Protein AF-A0A7Z9KVF7-F1 (afdb_monomer)

Structure (mmCIF, N/CA/C/O backbone):
data_AF-A0A7Z9KVF7-F1
#
_entry.id   AF-A0A7Z9KVF7-F1
#
loop_
_atom_site.group_PDB
_atom_site.id
_atom_site.type_symbol
_atom_site.label_atom_id
_atom_site.label_alt_id
_atom_site.label_comp_id
_atom_site.label_asym_id
_atom_site.l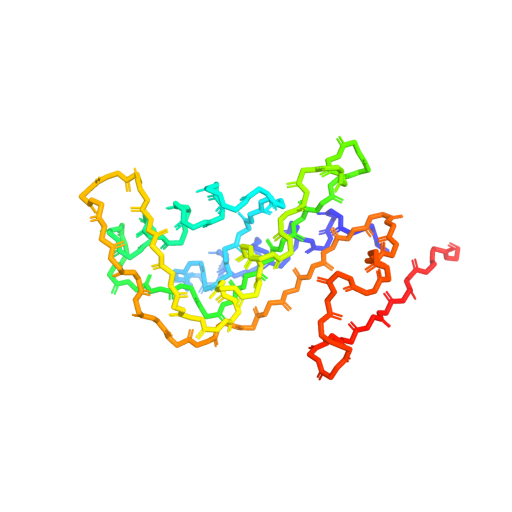abel_entity_id
_atom_site.label_seq_id
_atom_site.pdbx_PDB_ins_code
_atom_site.Cartn_x
_atom_site.Cartn_y
_atom_site.Cartn_z
_atom_site.occupancy
_atom_site.B_iso_or_equiv
_atom_site.auth_seq_id
_atom_site.auth_comp_id
_atom_site.auth_asym_id
_atom_site.auth_atom_id
_atom_site.pdbx_PDB_model_num
ATOM 1 N N . MET A 1 1 ? 8.823 13.616 -14.524 1.00 60.16 1 MET A N 1
ATOM 2 C CA . MET A 1 1 ? 8.798 13.643 -13.039 1.00 60.16 1 MET A CA 1
ATOM 3 C C . MET A 1 1 ? 9.234 12.285 -12.510 1.00 60.16 1 MET A C 1
ATOM 5 O O . MET A 1 1 ? 8.824 11.282 -13.077 1.00 60.16 1 MET A O 1
ATOM 9 N N . GLY A 1 2 ? 10.064 12.233 -11.465 1.00 81.44 2 GLY A N 1
ATOM 10 C CA . GLY A 1 2 ? 10.475 10.964 -10.852 1.00 81.44 2 GLY A CA 1
ATOM 11 C C . GLY A 1 2 ? 9.376 10.352 -9.976 1.00 81.44 2 GLY A C 1
ATOM 12 O O . GLY A 1 2 ? 8.548 11.078 -9.424 1.00 81.44 2 GLY A O 1
ATOM 13 N N . LYS A 1 3 ? 9.392 9.022 -9.800 1.00 83.69 3 LYS A N 1
ATOM 14 C CA . LYS A 1 3 ? 8.394 8.285 -8.994 1.00 83.69 3 LYS A CA 1
ATOM 15 C C . LYS A 1 3 ? 8.222 8.850 -7.573 1.00 83.69 3 LYS A C 1
ATOM 17 O O . LYS A 1 3 ? 7.105 9.029 -7.103 1.00 83.69 3 LYS A O 1
ATOM 22 N N . SER A 1 4 ? 9.325 9.221 -6.919 1.00 83.81 4 SER A N 1
ATOM 23 C CA . SER A 1 4 ? 9.312 9.735 -5.544 1.00 83.81 4 SER A CA 1
ATOM 24 C C . SER A 1 4 ? 8.765 11.166 -5.477 1.00 83.81 4 SER A C 1
ATOM 26 O O . SER A 1 4 ? 8.080 11.522 -4.521 1.00 83.81 4 SER A O 1
ATOM 28 N N . SER A 1 5 ? 8.987 11.973 -6.521 1.00 85.69 5 SER A N 1
ATOM 29 C CA . SER A 1 5 ? 8.359 13.293 -6.660 1.00 85.69 5 SER A CA 1
ATOM 30 C C . SER A 1 5 ? 6.844 13.170 -6.826 1.00 85.69 5 SER A C 1
ATOM 32 O O . SER A 1 5 ? 6.107 13.948 -6.228 1.00 85.69 5 SER A O 1
ATOM 34 N N . PHE A 1 6 ? 6.379 12.173 -7.587 1.00 86.62 6 PHE A N 1
ATOM 35 C CA . PHE A 1 6 ? 4.952 11.899 -7.749 1.00 86.62 6 PHE A CA 1
ATOM 36 C C . PHE A 1 6 ? 4.299 11.457 -6.434 1.00 86.62 6 PHE A C 1
ATOM 38 O O . PHE A 1 6 ? 3.281 12.025 -6.054 1.00 86.62 6 PHE A O 1
ATOM 45 N N . ALA A 1 7 ? 4.905 10.513 -5.702 1.00 86.56 7 ALA A N 1
ATOM 46 C CA . ALA A 1 7 ? 4.398 10.087 -4.394 1.00 86.56 7 ALA A CA 1
ATOM 47 C C . ALA A 1 7 ? 4.266 11.273 -3.424 1.00 86.56 7 ALA A C 1
ATOM 49 O O . ALA A 1 7 ? 3.232 11.443 -2.782 1.00 86.56 7 ALA A O 1
ATOM 50 N N . ARG A 1 8 ? 5.284 12.147 -3.378 1.00 86.56 8 ARG A N 1
ATOM 51 C CA . ARG A 1 8 ? 5.249 13.375 -2.572 1.00 86.56 8 ARG A CA 1
ATOM 52 C C . ARG A 1 8 ? 4.127 14.320 -3.004 1.00 86.56 8 ARG A C 1
ATOM 54 O O . ARG A 1 8 ? 3.429 14.849 -2.146 1.00 86.56 8 ARG A O 1
ATOM 61 N N . TRP A 1 9 ? 3.966 14.551 -4.306 1.00 88.25 9 TRP A N 1
ATOM 62 C CA . TRP A 1 9 ? 2.905 15.409 -4.834 1.00 88.25 9 TRP A CA 1
ATOM 63 C C . TRP A 1 9 ? 1.509 14.859 -4.515 1.00 88.25 9 TRP A C 1
ATOM 65 O O . TRP A 1 9 ? 0.649 15.624 -4.080 1.00 88.25 9 TRP A O 1
ATOM 75 N N . ALA A 1 10 ? 1.299 13.548 -4.670 1.00 85.38 10 ALA A N 1
ATOM 76 C CA . ALA A 1 10 ? 0.029 12.891 -4.384 1.00 85.38 10 ALA A CA 1
ATOM 77 C C . ALA A 1 10 ? -0.351 13.034 -2.903 1.00 85.38 10 ALA A C 1
ATOM 79 O O . ALA A 1 10 ? -1.410 13.579 -2.598 1.00 85.38 10 ALA A O 1
ATOM 80 N N . CYS A 1 11 ? 0.536 12.642 -1.981 1.00 84.75 11 CYS A N 1
ATOM 81 C CA . CYS A 1 11 ? 0.262 12.776 -0.548 1.00 84.75 11 CYS A CA 1
ATOM 82 C C . CYS A 1 11 ? 0.109 14.251 -0.134 1.00 84.75 11 CYS A C 1
ATOM 84 O O . CYS A 1 11 ? -0.850 14.609 0.545 1.00 84.75 11 CYS A O 1
ATOM 86 N N . GLY A 1 12 ? 1.003 15.131 -0.602 1.00 82.44 12 GLY A N 1
ATOM 87 C CA . GLY A 1 12 ? 0.983 16.552 -0.250 1.00 82.44 12 GLY A CA 1
ATOM 88 C C . GLY A 1 12 ? -0.266 17.288 -0.740 1.00 82.44 12 GLY A C 1
ATOM 89 O O . GLY A 1 12 ? -0.822 18.101 -0.011 1.00 82.44 12 GLY A O 1
ATOM 90 N N . THR A 1 13 ? -0.758 16.985 -1.943 1.00 78.50 13 THR A N 1
ATOM 91 C CA . THR A 1 13 ? -1.972 17.621 -2.486 1.00 78.50 13 THR A CA 1
ATOM 92 C C . THR A 1 13 ? -3.217 17.230 -1.693 1.00 78.50 13 THR A C 1
ATOM 94 O O . THR A 1 13 ? -4.092 18.066 -1.484 1.00 78.50 13 THR A O 1
ATOM 97 N N . HIS A 1 14 ? -3.306 15.977 -1.239 1.00 69.88 14 HIS A N 1
ATOM 98 C CA . HIS A 1 14 ? -4.417 15.528 -0.398 1.00 69.88 14 HIS A CA 1
ATOM 99 C C . HIS A 1 14 ? -4.349 16.134 1.009 1.00 69.88 14 HIS A C 1
ATOM 101 O O . HIS A 1 14 ? -5.367 16.613 1.503 1.00 69.88 14 HIS A O 1
ATOM 107 N N . ALA A 1 15 ? -3.156 16.213 1.608 1.00 65.94 15 ALA A N 1
ATOM 108 C CA . ALA A 1 15 ? -2.966 16.871 2.901 1.00 65.94 15 ALA A CA 1
ATOM 109 C C . ALA A 1 15 ? -3.350 18.365 2.861 1.00 65.94 15 ALA A C 1
ATOM 111 O O . ALA A 1 15 ? -4.000 18.871 3.771 1.00 65.94 15 ALA A O 1
ATOM 112 N N . LEU A 1 16 ? -3.008 19.073 1.777 1.00 59.38 16 LEU A N 1
ATOM 113 C CA . LEU A 1 16 ? -3.306 20.503 1.615 1.00 59.38 16 LEU A CA 1
ATOM 114 C C . LEU A 1 16 ? -4.793 20.808 1.368 1.00 59.38 16 LEU A C 1
ATOM 116 O O . LEU A 1 16 ? -5.221 21.937 1.591 1.00 59.38 16 LEU A O 1
ATOM 120 N N . LYS A 1 17 ? -5.592 19.829 0.928 1.00 67.19 17 LYS A N 1
ATOM 121 C CA . LYS A 1 17 ? -7.042 19.989 0.714 1.00 67.19 17 LYS A CA 1
ATOM 122 C C . LYS A 1 17 ? -7.871 19.838 1.994 1.00 67.19 17 LYS A C 1
ATOM 124 O O . LYS A 1 17 ? -9.094 19.900 1.923 1.00 67.19 17 LYS A O 1
ATOM 129 N N . GLY A 1 18 ? -7.233 19.624 3.148 1.00 55.31 18 GLY A N 1
ATOM 130 C CA . GLY A 1 18 ? -7.919 19.469 4.435 1.00 55.31 18 GLY A CA 1
ATOM 131 C C . GLY A 1 18 ? -8.717 18.168 4.569 1.00 55.31 18 GLY A C 1
ATOM 132 O O . GLY A 1 18 ? -9.411 17.976 5.562 1.00 55.31 18 GLY A O 1
ATOM 133 N N . THR A 1 19 ? -8.618 17.263 3.595 1.00 59.09 19 THR A N 1
ATOM 134 C CA . THR A 1 19 ? -9.144 15.904 3.715 1.00 59.09 19 THR A CA 1
ATOM 135 C C . THR A 1 19 ? -8.160 15.078 4.545 1.00 59.09 19 THR A C 1
ATOM 137 O O . THR A 1 19 ? -6.974 15.089 4.192 1.00 59.09 19 THR A O 1
ATOM 140 N N . PRO A 1 20 ? -8.589 14.362 5.607 1.00 56.59 20 PRO A N 1
ATOM 141 C CA . PRO A 1 20 ? -7.719 13.403 6.293 1.00 56.59 20 PRO A CA 1
ATOM 142 C C . PRO A 1 20 ? -7.089 12.491 5.239 1.00 56.59 20 PRO A C 1
ATOM 144 O O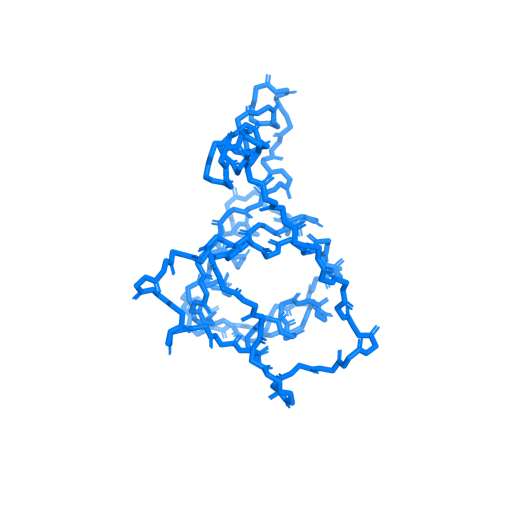 . PRO A 1 20 ? -7.774 12.116 4.294 1.00 56.59 20 PRO A O 1
ATOM 147 N N . GLU A 1 21 ? -5.775 12.240 5.325 1.00 64.00 21 GLU A N 1
ATOM 148 C CA . GLU A 1 21 ? -4.930 11.787 4.204 1.00 64.00 21 GLU A CA 1
ATOM 149 C C . GLU A 1 21 ? -5.455 10.506 3.538 1.00 64.00 21 GLU A C 1
ATOM 151 O O . GLU A 1 21 ? -4.969 9.433 3.833 1.00 64.00 21 GLU A O 1
ATOM 156 N N . GLU A 1 22 ? -6.453 10.558 2.661 1.00 79.12 22 GLU A N 1
ATOM 157 C CA . GLU A 1 22 ? -7.111 9.383 2.062 1.00 79.12 22 GLU A CA 1
ATOM 158 C C . GLU A 1 22 ? -6.101 8.371 1.477 1.00 79.12 22 GLU A C 1
ATOM 160 O O . GLU A 1 22 ? -6.339 7.161 1.407 1.00 79.12 22 GLU A O 1
ATOM 165 N N . ILE A 1 23 ? -4.950 8.913 1.086 1.00 88.94 23 ILE A N 1
ATOM 166 C CA . ILE A 1 23 ? -3.760 8.223 0.635 1.00 88.94 23 ILE A CA 1
ATOM 167 C C . ILE A 1 23 ? -2.817 7.965 1.812 1.00 88.94 23 ILE A C 1
ATOM 169 O O . ILE A 1 23 ? -2.289 8.902 2.404 1.00 88.94 23 ILE A O 1
ATOM 173 N N . ILE A 1 24 ? -2.490 6.697 2.055 1.00 91.50 24 ILE A N 1
ATOM 174 C CA . ILE A 1 24 ? -1.354 6.325 2.903 1.00 91.50 24 ILE A CA 1
ATOM 175 C C . ILE A 1 24 ? -0.152 5.918 2.047 1.00 91.50 24 ILE A C 1
ATOM 177 O O . ILE A 1 24 ? -0.293 5.199 1.055 1.00 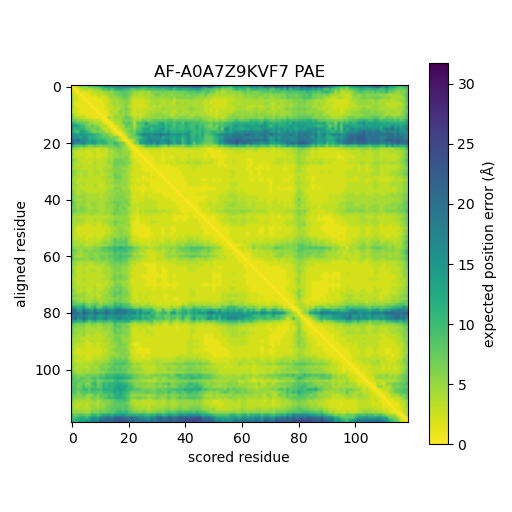91.50 24 ILE A O 1
ATOM 181 N N . LYS A 1 25 ? 1.049 6.360 2.438 1.00 93.44 25 LYS A N 1
ATOM 182 C CA . LYS A 1 25 ? 2.311 5.922 1.830 1.00 93.44 25 LYS A CA 1
ATOM 183 C C . LYS A 1 25 ? 2.981 4.875 2.709 1.00 93.44 25 LYS A C 1
ATOM 185 O O . LYS A 1 25 ? 3.253 5.129 3.878 1.00 93.44 25 LYS A O 1
ATOM 190 N N . VAL A 1 26 ? 3.334 3.739 2.120 1.00 94.81 26 VAL A N 1
ATOM 191 C CA . VAL A 1 26 ? 3.994 2.613 2.796 1.00 94.81 26 VAL A CA 1
ATOM 192 C C . VAL A 1 26 ? 5.191 2.098 1.982 1.00 94.81 26 VAL A C 1
ATOM 194 O O . VAL A 1 26 ? 5.432 2.544 0.858 1.00 94.81 26 VAL A O 1
ATOM 197 N N . GLY A 1 27 ? 5.998 1.216 2.578 1.00 94.69 27 GLY A N 1
ATOM 198 C CA . GLY A 1 27 ? 7.066 0.473 1.888 1.00 94.69 27 GLY A CA 1
ATOM 199 C C . GLY A 1 27 ? 6.615 -0.935 1.482 1.00 94.69 27 GLY A C 1
ATOM 200 O O . GLY A 1 27 ? 5.478 -1.299 1.727 1.00 94.69 27 GLY A O 1
ATOM 201 N N . GLY A 1 28 ? 7.498 -1.753 0.901 1.00 93.06 28 GLY A N 1
ATOM 202 C CA . GLY A 1 28 ? 7.139 -3.100 0.414 1.00 93.06 28 GLY A CA 1
ATOM 203 C C . GLY A 1 28 ? 7.009 -4.204 1.479 1.00 93.06 28 GLY A C 1
ATOM 204 O O . GLY A 1 28 ? 6.543 -5.299 1.166 1.00 93.06 28 GLY A O 1
ATOM 205 N N . LYS A 1 29 ? 7.417 -3.953 2.729 1.00 95.12 29 LYS A N 1
ATOM 206 C CA . LYS A 1 29 ? 7.400 -4.956 3.808 1.00 95.12 29 LYS A CA 1
ATOM 207 C C . LYS A 1 29 ? 5.985 -5.157 4.351 1.00 95.12 29 LYS A C 1
ATOM 209 O O . LYS A 1 29 ? 5.380 -4.205 4.835 1.00 95.12 29 LYS A O 1
ATOM 214 N N . ALA A 1 30 ? 5.493 -6.399 4.359 1.00 94.81 30 ALA A N 1
ATOM 215 C CA . ALA A 1 30 ? 4.127 -6.727 4.791 1.00 94.81 30 ALA A CA 1
ATOM 216 C C . ALA A 1 30 ? 3.773 -6.175 6.178 1.00 94.81 30 ALA A C 1
ATOM 218 O O . ALA A 1 30 ? 2.768 -5.485 6.324 1.00 94.81 30 ALA A O 1
ATOM 219 N N . ALA A 1 31 ? 4.606 -6.450 7.185 1.00 93.56 31 ALA A N 1
ATOM 220 C CA . ALA A 1 31 ? 4.334 -6.040 8.561 1.00 93.56 31 ALA A CA 1
ATOM 221 C C . ALA A 1 31 ? 4.231 -4.514 8.707 1.00 93.56 31 ALA A C 1
ATOM 223 O O . ALA A 1 31 ? 3.364 -4.026 9.426 1.00 93.56 31 ALA A O 1
ATOM 224 N N . ASP A 1 32 ? 5.081 -3.764 8.001 1.00 92.88 32 ASP A N 1
ATOM 225 C CA . ASP A 1 32 ? 5.082 -2.303 8.064 1.00 92.88 32 ASP A CA 1
ATOM 226 C C . ASP A 1 32 ? 3.853 -1.721 7.357 1.00 92.88 32 ASP A C 1
ATOM 228 O O . ASP A 1 32 ? 3.195 -0.848 7.915 1.00 92.88 32 ASP A O 1
ATOM 232 N N . MET A 1 33 ? 3.485 -2.254 6.183 1.00 94.81 33 MET A N 1
ATOM 233 C CA . MET A 1 33 ? 2.266 -1.842 5.476 1.00 94.81 33 MET A CA 1
ATOM 234 C C . MET A 1 33 ? 1.012 -2.054 6.326 1.00 94.81 33 MET A C 1
ATOM 236 O O . MET A 1 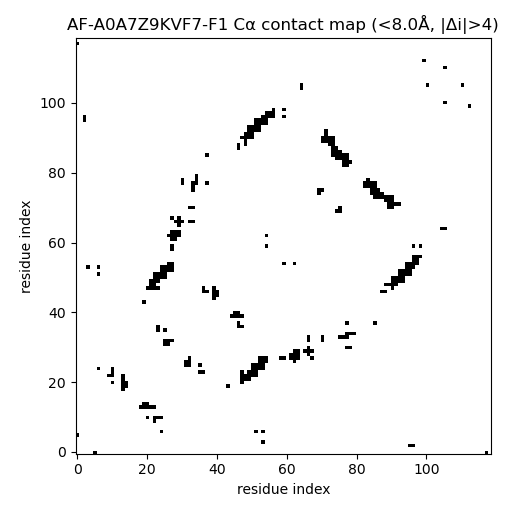33 ? 0.237 -1.120 6.526 1.00 94.81 33 MET A O 1
ATOM 240 N N . LYS A 1 34 ? 0.824 -3.277 6.836 1.00 94.94 34 LYS A N 1
ATOM 241 C CA . LYS A 1 34 ? -0.361 -3.666 7.613 1.00 94.94 34 LYS A CA 1
ATOM 242 C C . LYS A 1 34 ? -0.484 -2.839 8.889 1.00 94.94 34 LYS A C 1
ATOM 244 O O . LYS A 1 34 ? -1.562 -2.345 9.200 1.00 94.94 34 LYS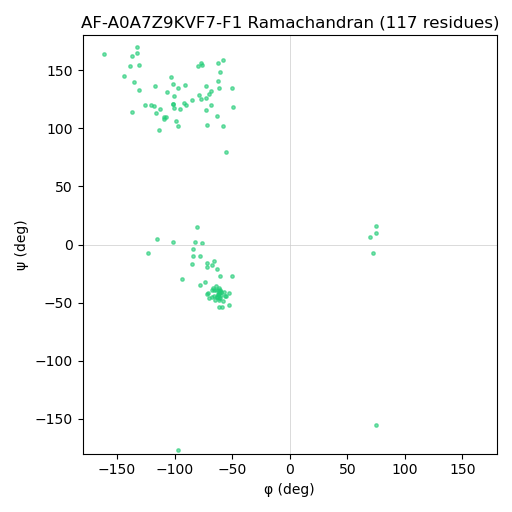 A O 1
ATOM 249 N N . HIS A 1 35 ? 0.638 -2.613 9.565 1.00 93.25 35 HIS A N 1
ATOM 250 C CA . HIS A 1 35 ? 0.695 -1.778 10.755 1.00 93.25 35 HIS A CA 1
ATOM 251 C C . HIS A 1 35 ? 0.331 -0.318 10.478 1.00 93.25 35 HIS A C 1
ATOM 253 O O . HIS A 1 35 ? -0.453 0.264 11.221 1.00 93.25 35 HIS A O 1
ATOM 259 N N . SER A 1 36 ? 0.863 0.280 9.405 1.00 92.31 36 SER A N 1
ATOM 260 C CA . SER A 1 36 ? 0.517 1.657 9.035 1.00 92.31 36 SER A CA 1
ATOM 261 C C . SER A 1 36 ? -0.972 1.812 8.717 1.00 92.31 36 SER A C 1
ATOM 263 O O . SER A 1 36 ? -1.567 2.827 9.069 1.00 92.31 36 SER A O 1
ATOM 265 N N . ILE A 1 37 ? -1.580 0.811 8.076 1.00 92.88 37 ILE A N 1
ATOM 266 C CA . ILE A 1 37 ? -3.011 0.819 7.754 1.00 92.88 37 ILE A CA 1
ATOM 267 C C . ILE A 1 37 ? -3.865 0.666 9.019 1.00 92.88 37 ILE A C 1
ATOM 269 O O . ILE A 1 37 ? -4.804 1.437 9.197 1.00 92.88 37 ILE A O 1
ATOM 273 N N . ALA A 1 38 ? -3.524 -0.272 9.907 1.00 92.56 38 ALA A N 1
ATOM 274 C CA . ALA A 1 38 ? -4.227 -0.461 11.177 1.00 92.56 38 ALA A CA 1
ATOM 275 C C . ALA A 1 38 ? -4.144 0.793 12.066 1.00 92.56 38 ALA A C 1
ATOM 277 O O . ALA A 1 38 ? -5.167 1.315 12.500 1.00 92.56 38 ALA A O 1
ATOM 278 N N . GLY A 1 39 ? -2.946 1.367 12.228 1.00 90.56 39 GLY A N 1
ATOM 279 C CA . GLY A 1 39 ? -2.751 2.581 13.030 1.00 90.56 39 GLY A CA 1
ATOM 280 C C . GLY A 1 39 ? -3.483 3.813 12.482 1.00 90.56 39 GLY A C 1
ATOM 281 O O . GLY A 1 39 ? -3.758 4.758 13.221 1.00 90.56 39 GLY A O 1
ATOM 282 N N . ARG A 1 40 ? -3.848 3.824 11.193 1.00 88.50 40 ARG A N 1
ATOM 283 C CA . ARG A 1 40 ? -4.703 4.879 10.632 1.00 88.50 40 ARG A CA 1
ATOM 284 C C . ARG A 1 40 ? -6.122 4.810 11.196 1.00 88.50 40 ARG A C 1
ATOM 286 O O . ARG A 1 40 ? -6.658 5.851 11.569 1.00 88.50 40 ARG A O 1
ATOM 293 N N . MET A 1 41 ? -6.699 3.612 11.268 1.00 89.56 41 MET A N 1
ATOM 294 C CA . MET A 1 41 ? -8.034 3.402 11.826 1.00 89.56 41 MET A CA 1
ATOM 295 C C . MET A 1 41 ? -8.090 3.868 13.281 1.00 89.56 41 MET A C 1
ATOM 297 O O . MET A 1 41 ? -8.999 4.598 13.652 1.00 89.56 41 MET A O 1
ATOM 301 N N . GLU A 1 42 ? -7.074 3.540 14.078 1.00 86.75 42 GLU A N 1
ATOM 302 C CA . GLU A 1 42 ? -6.972 3.999 15.469 1.00 86.75 42 GLU A CA 1
ATOM 303 C C . GLU A 1 42 ? -6.881 5.528 15.577 1.00 86.75 42 GLU A C 1
ATOM 305 O O . GLU A 1 42 ? -7.523 6.142 16.426 1.00 86.75 42 GLU A O 1
ATOM 310 N N . LYS A 1 43 ? -6.085 6.163 14.707 1.00 86.62 43 LYS A N 1
ATOM 311 C CA . LYS A 1 43 ? -5.813 7.605 14.778 1.00 86.62 43 LYS A CA 1
ATOM 312 C C . LYS A 1 43 ? -6.942 8.476 14.226 1.00 86.62 43 LYS A C 1
ATOM 314 O O . LYS A 1 43 ? -7.133 9.591 14.706 1.00 86.62 43 LYS A O 1
ATOM 319 N N . TYR A 1 44 ? -7.632 8.010 13.189 1.00 87.38 44 TYR A N 1
ATOM 320 C CA . TYR A 1 44 ? -8.583 8.818 12.419 1.00 87.38 44 TYR A CA 1
ATOM 321 C C . TYR A 1 44 ? -9.998 8.229 12.367 1.00 87.38 44 TYR A C 1
ATOM 323 O O . TYR A 1 44 ? -10.901 8.896 11.874 1.00 87.38 44 TYR A O 1
ATOM 331 N N . GLY A 1 45 ? -10.209 7.008 12.866 1.00 89.25 45 GLY A N 1
ATOM 332 C CA . GLY A 1 45 ? -11.500 6.314 12.806 1.00 89.25 45 GLY A CA 1
ATOM 333 C C . GLY A 1 45 ? -11.853 5.764 11.421 1.00 89.25 45 GLY A C 1
ATOM 334 O O . GLY A 1 45 ? -12.984 5.336 11.208 1.00 89.25 45 GLY A O 1
ATOM 335 N N . GLU A 1 46 ? -10.909 5.783 10.475 1.00 90.06 46 GLU A N 1
ATOM 336 C CA . GLU A 1 46 ? -11.126 5.346 9.095 1.00 90.06 46 GLU A CA 1
ATOM 337 C C . GLU A 1 46 ? -9.900 4.645 8.488 1.00 90.06 46 GLU A C 1
ATOM 339 O O . GLU A 1 46 ? -8.74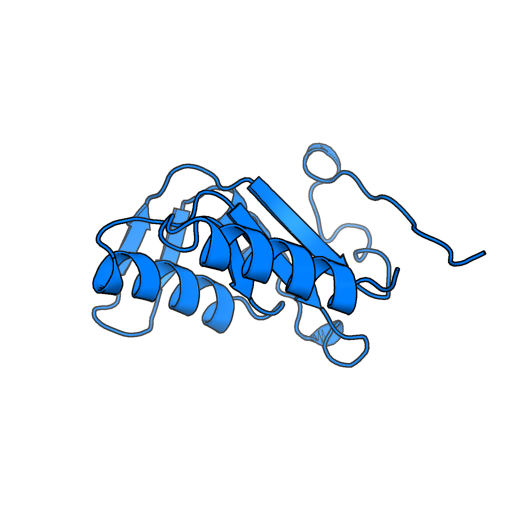4 5.022 8.711 1.00 90.06 46 GLU A O 1
ATOM 344 N N . TYR A 1 47 ? -10.164 3.645 7.645 1.00 92.25 47 TYR A N 1
ATOM 345 C CA . TYR A 1 47 ? -9.157 2.998 6.805 1.00 92.25 47 TYR A CA 1
ATOM 346 C C . TYR A 1 47 ? -8.836 3.836 5.556 1.00 92.25 47 TYR A C 1
ATOM 348 O O . TYR A 1 47 ? -9.682 4.595 5.079 1.00 92.25 47 TYR A O 1
ATOM 356 N N . PRO A 1 48 ? -7.626 3.708 4.983 1.00 92.12 48 PRO A N 1
ATOM 357 C CA . PRO A 1 48 ? -7.275 4.427 3.767 1.00 92.12 48 PRO A CA 1
ATOM 358 C C . PRO A 1 48 ? -8.001 3.817 2.564 1.00 92.12 48 PRO A C 1
ATOM 360 O O . PRO A 1 48 ? -7.995 2.602 2.378 1.00 92.12 48 PRO A O 1
ATOM 363 N N . THR A 1 49 ? -8.555 4.654 1.686 1.00 92.81 49 THR A N 1
ATOM 364 C CA . THR A 1 49 ? -9.127 4.174 0.414 1.00 92.81 49 THR A CA 1
ATOM 365 C C . THR A 1 49 ? -8.057 4.045 -0.675 1.00 92.81 49 THR A C 1
ATOM 367 O O . THR A 1 49 ? -8.279 3.391 -1.698 1.00 92.81 49 THR A O 1
ATOM 370 N N . LYS A 1 50 ? -6.888 4.673 -0.478 1.00 93.00 50 LYS A N 1
ATOM 371 C CA . LYS A 1 50 ? -5.766 4.697 -1.421 1.00 93.00 50 LYS A CA 1
ATOM 372 C C . LYS A 1 50 ? -4.460 4.351 -0.710 1.00 93.00 50 LYS A C 1
ATOM 374 O O . LYS A 1 50 ? -4.134 4.912 0.333 1.00 93.00 50 LYS A O 1
ATOM 379 N N . VAL A 1 51 ? -3.676 3.457 -1.304 1.00 94.94 51 VAL A N 1
ATOM 380 C CA . VAL A 1 51 ? -2.380 3.019 -0.766 1.00 94.94 51 VAL A CA 1
ATOM 381 C C . VAL A 1 51 ? -1.306 3.205 -1.832 1.00 94.94 51 VAL A C 1
ATOM 383 O O . VAL A 1 51 ? -1.380 2.609 -2.906 1.00 94.94 51 VAL A O 1
ATOM 386 N N . ILE A 1 52 ? -0.288 4.012 -1.533 1.00 94.88 52 ILE A N 1
ATOM 387 C CA . ILE A 1 52 ? 0.920 4.135 -2.353 1.00 94.88 52 ILE A CA 1
ATOM 388 C C . ILE A 1 52 ? 2.032 3.315 -1.708 1.00 94.88 52 ILE A C 1
ATOM 390 O O . ILE A 1 52 ? 2.494 3.621 -0.609 1.00 94.88 52 ILE A O 1
ATOM 394 N N . VAL A 1 53 ? 2.501 2.300 -2.420 1.00 95.19 53 VAL A N 1
ATOM 395 C CA . VAL A 1 53 ? 3.651 1.487 -2.029 1.00 95.19 53 VAL A CA 1
ATOM 396 C C . VAL A 1 53 ? 4.865 2.010 -2.785 1.00 95.19 53 VAL A C 1
ATOM 398 O O . VAL A 1 53 ? 4.986 1.805 -3.990 1.00 95.19 53 VAL A O 1
ATOM 401 N N . ASP A 1 54 ? 5.762 2.707 -2.095 1.00 93.94 54 ASP A N 1
ATOM 402 C CA . ASP A 1 54 ? 7.013 3.190 -2.688 1.00 93.94 54 ASP A CA 1
ATOM 403 C C . ASP A 1 54 ? 8.133 2.196 -2.384 1.00 93.94 54 ASP A C 1
ATOM 405 O O . ASP A 1 54 ? 8.477 1.963 -1.220 1.00 93.94 54 ASP A O 1
ATOM 409 N N . VAL A 1 55 ? 8.689 1.604 -3.438 1.00 92.69 55 VAL A N 1
ATOM 410 C CA . VAL A 1 55 ? 9.732 0.581 -3.381 1.00 92.69 55 VAL A CA 1
ATOM 411 C C . VAL A 1 55 ? 11.021 1.149 -3.989 1.00 92.69 55 VAL A C 1
ATOM 413 O O . VAL A 1 55 ? 11.199 1.170 -5.216 1.00 92.69 55 VAL A O 1
ATOM 416 N N . PRO A 1 56 ? 11.957 1.619 -3.144 1.00 88.25 56 PRO A N 1
ATOM 417 C CA . PRO A 1 56 ? 13.308 1.958 -3.569 1.00 88.25 56 PRO A CA 1
ATOM 418 C C . PRO A 1 56 ? 14.021 0.764 -4.207 1.00 88.25 56 PRO A C 1
ATOM 420 O O . PRO A 1 56 ? 13.685 -0.389 -3.942 1.00 88.25 56 PRO A O 1
ATOM 423 N N . ARG A 1 57 ? 15.058 1.043 -5.011 1.00 87.12 57 ARG A N 1
ATOM 424 C CA . ARG A 1 57 ? 15.858 -0.007 -5.670 1.00 87.12 57 ARG A CA 1
ATOM 425 C C . ARG A 1 57 ? 16.420 -0.997 -4.642 1.00 87.12 57 ARG A C 1
ATOM 427 O O . ARG A 1 57 ? 16.265 -2.197 -4.815 1.00 87.12 57 ARG A O 1
ATOM 434 N N . ASP A 1 58 ? 16.948 -0.483 -3.538 1.00 88.50 58 ASP A N 1
ATO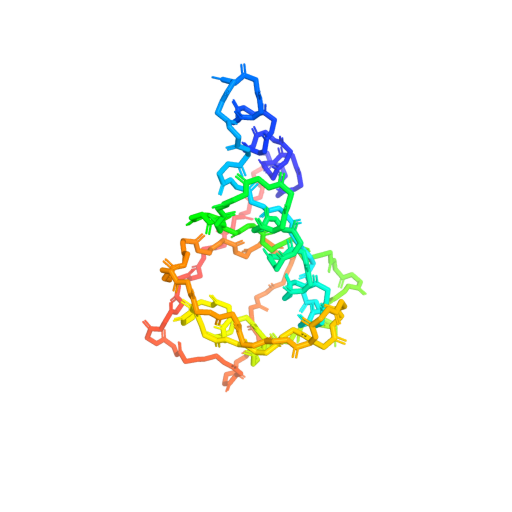M 435 C CA . ASP A 1 58 ? 17.592 -1.287 -2.490 1.00 88.50 58 ASP A CA 1
ATOM 436 C C . ASP A 1 58 ? 16.599 -2.030 -1.585 1.00 88.50 58 ASP A C 1
ATOM 438 O O . ASP A 1 58 ? 17.002 -2.668 -0.618 1.00 88.50 58 ASP A O 1
ATOM 442 N N . SER A 1 59 ? 15.291 -1.904 -1.831 1.00 88.06 59 SER A N 1
ATOM 443 C CA . SER A 1 59 ? 14.242 -2.544 -1.030 1.00 88.06 59 SER A CA 1
ATOM 444 C C . SER A 1 59 ? 13.423 -3.575 -1.802 1.00 88.06 59 SER A C 1
ATOM 446 O O . SER A 1 59 ? 12.471 -4.118 -1.244 1.00 88.06 59 SER A O 1
ATOM 448 N N . LEU A 1 60 ? 13.780 -3.860 -3.058 1.00 87.50 60 LEU A N 1
ATOM 449 C CA . LEU A 1 60 ? 13.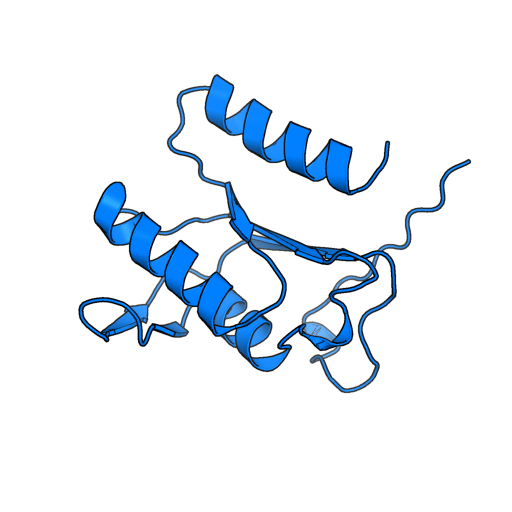068 -4.821 -3.907 1.00 87.50 60 LEU A CA 1
ATOM 450 C C . LEU A 1 60 ? 12.994 -6.213 -3.270 1.00 87.50 60 LEU A C 1
ATOM 452 O O . LEU A 1 60 ? 11.932 -6.825 -3.262 1.00 87.50 60 LEU A O 1
ATOM 456 N N . GLN A 1 61 ? 14.080 -6.667 -2.646 1.00 88.44 61 GLN A N 1
ATOM 457 C CA . GLN A 1 61 ? 14.158 -7.959 -1.959 1.00 88.44 61 GLN A CA 1
ATOM 458 C C . GLN A 1 61 ? 13.257 -8.067 -0.720 1.00 88.44 61 GLN A C 1
ATOM 460 O O . GLN A 1 61 ? 13.050 -9.159 -0.200 1.00 88.44 61 GLN A O 1
ATOM 465 N N . TYR A 1 62 ? 12.735 -6.944 -0.219 1.00 89.25 62 TYR A N 1
ATOM 466 C CA . TYR A 1 62 ? 11.848 -6.912 0.944 1.00 89.25 62 TYR A CA 1
ATOM 467 C C . TYR A 1 62 ? 10.373 -6.763 0.567 1.00 89.25 62 TYR A C 1
ATOM 469 O O . TYR A 1 62 ? 9.529 -6.654 1.460 1.00 89.25 62 TYR A O 1
ATOM 477 N N . VAL A 1 63 ? 10.053 -6.719 -0.729 1.00 93.88 63 VAL A N 1
ATOM 478 C CA . VAL A 1 63 ? 8.669 -6.650 -1.195 1.00 93.88 63 VAL A CA 1
ATOM 479 C C . VAL A 1 63 ? 7.970 -7.965 -0.880 1.00 93.88 63 VAL A C 1
ATOM 481 O O . VAL A 1 63 ? 8.361 -9.030 -1.349 1.00 93.88 63 VAL A O 1
ATOM 484 N N . SER A 1 64 ? 6.904 -7.889 -0.089 1.00 95.19 64 SER A N 1
ATOM 485 C CA . SER A 1 64 ? 6.050 -9.035 0.190 1.00 95.19 64 SER A CA 1
ATOM 486 C C . SER A 1 64 ? 4.835 -9.013 -0.725 1.00 95.19 64 SER A C 1
ATOM 488 O O . SER A 1 64 ? 3.879 -8.281 -0.477 1.00 95.19 64 SER A O 1
ATOM 490 N N . TYR A 1 65 ? 4.854 -9.841 -1.768 1.00 93.88 65 TYR A N 1
ATOM 491 C CA . TYR A 1 65 ? 3.716 -9.980 -2.677 1.00 93.88 65 TYR A CA 1
ATOM 492 C C . TYR A 1 65 ? 2.462 -10.499 -1.967 1.00 93.88 65 TYR A C 1
ATOM 494 O O . TYR A 1 65 ? 1.388 -9.950 -2.178 1.00 93.88 65 TYR A O 1
ATOM 502 N N . ALA A 1 66 ? 2.613 -11.445 -1.033 1.00 94.56 66 ALA A N 1
ATOM 503 C CA . ALA A 1 66 ? 1.515 -11.888 -0.173 1.00 94.56 66 ALA A CA 1
ATOM 504 C C . ALA A 1 66 ? 0.920 -10.719 0.632 1.00 94.56 66 ALA A C 1
ATOM 506 O O . ALA A 1 66 ? -0.282 -10.486 0.581 1.00 94.56 66 ALA A O 1
ATOM 507 N N . GLY A 1 67 ? 1.767 -9.915 1.288 1.00 95.25 67 GLY A N 1
ATOM 508 C CA . GLY A 1 67 ? 1.312 -8.746 2.045 1.00 95.25 67 GLY A CA 1
ATOM 509 C C . GLY A 1 67 ? 0.581 -7.720 1.184 1.00 95.25 67 GLY A C 1
ATOM 510 O O . GLY A 1 67 ? -0.429 -7.160 1.600 1.00 95.25 67 GLY A O 1
ATOM 511 N N . LEU A 1 68 ? 1.076 -7.477 -0.025 1.00 95.31 68 LEU A N 1
ATOM 512 C CA . LEU A 1 68 ? 0.432 -6.582 -0.976 1.00 95.31 68 LEU A CA 1
ATOM 513 C C . LEU A 1 68 ? -0.918 -7.142 -1.478 1.00 95.31 68 LEU A C 1
ATOM 515 O O . LEU A 1 68 ? -1.871 -6.377 -1.618 1.00 95.31 68 LEU A O 1
ATOM 519 N N . GLU A 1 69 ? -1.036 -8.450 -1.727 1.00 94.69 69 GLU A N 1
ATOM 520 C CA . GLU A 1 69 ? -2.309 -9.084 -2.095 1.00 94.69 69 GLU A CA 1
ATOM 521 C C . GLU A 1 69 ? -3.327 -9.026 -0.951 1.00 94.69 69 GLU A C 1
ATOM 523 O O . GLU A 1 69 ? -4.476 -8.657 -1.177 1.00 94.69 69 GLU A O 1
ATOM 528 N N . GLU A 1 70 ? -2.911 -9.312 0.282 1.00 95.62 70 GLU A N 1
ATOM 529 C CA . GLU A 1 70 ? -3.764 -9.221 1.470 1.00 95.62 70 GLU A CA 1
ATOM 530 C C . GLU A 1 70 ? -4.284 -7.790 1.693 1.00 95.62 70 GLU A C 1
ATOM 532 O O . GLU A 1 70 ? -5.484 -7.575 1.874 1.00 95.62 70 GLU A O 1
ATOM 537 N N . VAL A 1 71 ? -3.403 -6.785 1.597 1.00 95.62 71 VAL A N 1
ATOM 538 C CA . VAL A 1 71 ? -3.795 -5.368 1.689 1.00 95.62 71 VAL A CA 1
ATOM 539 C C . VAL A 1 71 ? -4.764 -4.997 0.569 1.00 95.62 71 VAL A C 1
ATOM 541 O O . VAL A 1 71 ? -5.755 -4.313 0.815 1.00 95.62 71 VAL A O 1
ATOM 544 N N . ARG A 1 72 ? -4.511 -5.459 -0.659 1.00 94.06 72 ARG A N 1
ATOM 545 C CA . ARG A 1 72 ? -5.398 -5.221 -1.800 1.00 94.06 72 ARG A CA 1
ATOM 546 C C . ARG A 1 72 ? -6.768 -5.873 -1.623 1.00 94.06 72 ARG A C 1
ATOM 548 O O . ARG A 1 72 ? -7.756 -5.300 -2.065 1.00 94.06 72 ARG A O 1
ATOM 555 N N . ASN A 1 73 ? -6.828 -7.047 -1.004 1.00 95.12 73 ASN A N 1
ATOM 556 C CA . ASN A 1 73 ? -8.082 -7.734 -0.700 1.00 95.12 73 ASN A CA 1
ATOM 557 C C . ASN A 1 73 ? -8.863 -7.047 0.433 1.00 95.12 73 ASN A C 1
ATOM 559 O O . ASN A 1 73 ? -10.045 -7.328 0.595 1.00 95.12 73 ASN A O 1
ATOM 563 N N . GLY A 1 74 ? -8.222 -6.165 1.210 1.00 95.00 74 GLY A N 1
ATOM 564 C CA . GLY A 1 74 ? -8.845 -5.506 2.357 1.00 95.00 74 GLY A CA 1
ATOM 565 C C . GLY A 1 74 ? -9.010 -6.411 3.579 1.00 95.00 74 GLY A C 1
ATOM 566 O O . GLY A 1 74 ? -9.773 -6.077 4.479 1.00 95.00 74 GLY A O 1
ATOM 567 N N . LEU A 1 75 ? -8.309 -7.548 3.620 1.00 95.94 75 LEU A N 1
ATOM 568 C CA . LEU A 1 75 ? -8.419 -8.533 4.692 1.00 95.94 75 LEU A CA 1
ATOM 569 C C . LEU A 1 75 ? -7.032 -9.035 5.087 1.00 95.94 75 LEU A C 1
ATOM 571 O O . LEU A 1 75 ? -6.356 -9.691 4.293 1.00 95.94 75 LEU A O 1
ATOM 575 N N . PHE A 1 76 ? -6.606 -8.723 6.310 1.00 95.69 76 PHE A N 1
ATOM 576 C CA . PHE A 1 76 ? -5.307 -9.143 6.831 1.00 95.69 76 PHE A CA 1
ATOM 577 C C . PHE A 1 76 ? -5.234 -9.059 8.353 1.00 95.69 76 PHE A C 1
ATOM 579 O O . PHE A 1 76 ? -6.014 -8.367 8.990 1.00 95.69 76 PHE A O 1
ATOM 586 N N . PHE A 1 77 ? -4.237 -9.716 8.939 1.00 94.50 77 PHE A N 1
ATOM 587 C CA . PHE A 1 77 ? -3.917 -9.594 10.361 1.00 94.50 77 PHE A CA 1
ATOM 588 C C . PHE A 1 77 ? -2.780 -8.592 10.603 1.00 94.50 77 PHE A C 1
ATOM 590 O O . PHE A 1 77 ? -1.753 -8.653 9.917 1.00 94.50 77 PHE A O 1
ATOM 597 N N . SER A 1 78 ? -2.927 -7.705 11.591 1.00 91.31 78 SER A N 1
ATOM 598 C CA . SER A 1 78 ? -1.859 -6.806 12.050 1.00 91.31 78 SER A CA 1
ATOM 599 C C . SER A 1 78 ? -1.375 -7.225 13.438 1.00 91.31 78 SER A C 1
ATOM 601 O O . SER A 1 78 ? -2.045 -6.992 14.432 1.00 91.31 78 SER A O 1
ATOM 603 N N . GLY A 1 79 ? -0.172 -7.800 13.523 1.00 83.06 79 GLY A N 1
ATOM 604 C CA . GLY A 1 79 ? 0.420 -8.246 14.796 1.00 83.06 79 GLY A CA 1
ATOM 605 C C . GLY A 1 79 ? 1.080 -7.147 15.642 1.00 83.06 79 GLY A C 1
ATOM 606 O O . GLY A 1 79 ? 1.902 -7.455 16.499 1.00 83.06 79 GLY A O 1
ATOM 607 N N . LYS A 1 80 ? 0.823 -5.868 15.355 1.00 72.81 80 LYS A N 1
ATOM 608 C CA . LYS A 1 80 ? 1.318 -4.725 16.142 1.00 72.81 80 LYS A CA 1
ATOM 609 C C . LYS A 1 80 ? 0.104 -3.984 16.717 1.00 72.81 80 LYS A C 1
ATOM 611 O O . LYS A 1 80 ? -0.823 -3.746 15.948 1.00 72.81 80 LYS A O 1
ATOM 616 N N . PHE A 1 81 ? 0.181 -3.588 17.996 1.00 67.31 81 PHE A N 1
ATOM 617 C CA . PHE A 1 81 ? -0.922 -3.109 18.866 1.00 67.31 81 PHE A CA 1
ATOM 618 C C . PHE A 1 81 ? -1.845 -4.236 19.361 1.00 67.31 81 PHE A C 1
ATOM 620 O O . PHE A 1 81 ? -1.372 -5.373 19.473 1.00 67.31 81 PHE A O 1
ATOM 627 N N . GLU A 1 82 ? -3.105 -3.936 19.716 1.00 68.12 82 GLU A N 1
ATOM 628 C CA . GLU A 1 82 ? -4.119 -4.973 19.944 1.00 68.12 82 GLU A CA 1
ATOM 629 C C . GLU A 1 82 ? -4.229 -5.784 18.658 1.00 68.12 82 GLU A C 1
ATOM 631 O O . GLU A 1 82 ? -4.711 -5.312 17.632 1.00 68.12 82 GLU A O 1
ATOM 636 N N . SER A 1 83 ? -3.603 -6.958 18.676 1.00 77.19 83 SER A N 1
ATOM 637 C CA . SER A 1 83 ? -3.340 -7.706 17.460 1.00 77.19 83 SER A CA 1
ATOM 638 C C . SER A 1 83 ? -4.649 -8.275 16.943 1.00 77.19 83 SER A C 1
ATOM 640 O O . SER A 1 83 ? -5.148 -9.259 17.485 1.00 77.19 83 SER A O 1
ATOM 642 N N . ASP A 1 84 ? -5.187 -7.641 15.908 1.00 84.38 84 ASP A N 1
ATOM 643 C CA . ASP A 1 84 ? -6.524 -7.926 15.410 1.00 84.38 84 ASP A CA 1
ATOM 644 C C . ASP A 1 84 ? -6.546 -8.083 13.884 1.00 84.38 84 ASP A C 1
ATOM 646 O O . ASP A 1 84 ? -5.608 -7.753 13.138 1.00 84.38 84 ASP A O 1
ATOM 650 N N . MET A 1 85 ? -7.649 -8.652 13.423 1.00 92.88 85 MET A N 1
ATOM 651 C CA . MET A 1 85 ? -8.022 -8.722 12.031 1.00 92.88 85 MET A CA 1
ATOM 652 C C . MET A 1 85 ? -8.463 -7.340 11.545 1.00 92.88 85 MET A C 1
ATOM 654 O O . MET A 1 85 ? -9.397 -6.733 12.057 1.00 92.88 85 MET A O 1
ATOM 658 N N . VAL A 1 86 ? -7.838 -6.884 10.467 1.00 93.69 86 VAL A N 1
ATOM 659 C CA . VAL A 1 86 ? -8.308 -5.746 9.689 1.00 93.69 86 VAL A CA 1
ATOM 660 C C . VAL A 1 86 ? -9.239 -6.256 8.600 1.00 93.69 86 VAL A C 1
ATOM 662 O O . VAL A 1 86 ? -8.829 -7.025 7.729 1.00 93.69 86 VAL A O 1
ATOM 665 N N . LEU A 1 87 ? -10.481 -5.781 8.645 1.00 95.56 87 LEU A N 1
ATOM 666 C CA . LEU A 1 87 ? -11.458 -5.894 7.571 1.00 95.56 87 LEU A CA 1
ATOM 667 C C . LEU A 1 87 ? -11.801 -4.483 7.085 1.00 95.56 87 LEU A C 1
ATOM 669 O O . LEU A 1 87 ? -12.397 -3.691 7.813 1.00 95.56 87 LEU A O 1
ATOM 673 N N . MET A 1 88 ? -11.410 -4.171 5.852 1.00 94.50 88 MET A N 1
ATOM 674 C CA . MET A 1 88 ? -11.619 -2.869 5.224 1.00 94.50 88 MET A CA 1
ATOM 675 C C . MET A 1 88 ? -12.074 -3.017 3.774 1.00 94.50 88 MET A C 1
ATOM 677 O O . MET A 1 88 ? -11.881 -4.056 3.145 1.00 94.50 88 MET A O 1
ATOM 681 N N . ASN A 1 89 ? -12.636 -1.947 3.211 1.00 94.88 89 ASN A N 1
ATOM 682 C CA . ASN A 1 89 ? -12.903 -1.911 1.778 1.00 94.88 89 ASN A CA 1
ATOM 683 C C . ASN A 1 89 ? -11.582 -2.032 0.993 1.00 94.88 89 ASN A C 1
ATOM 685 O O . ASN A 1 89 ? -10.625 -1.331 1.335 1.00 94.88 89 ASN A O 1
ATOM 689 N N . PRO A 1 90 ? -11.521 -2.867 -0.063 1.00 95.50 90 PRO A N 1
ATOM 690 C CA . PRO A 1 90 ? -10.348 -2.986 -0.922 1.00 95.50 90 PRO A CA 1
ATOM 691 C C . PRO A 1 90 ? -9.837 -1.614 -1.394 1.00 95.50 90 PRO A C 1
ATOM 693 O O . PRO A 1 90 ? -10.573 -0.889 -2.074 1.00 95.50 90 PRO A O 1
ATOM 696 N N . PRO A 1 91 ? -8.595 -1.223 -1.056 1.00 94.62 91 PRO A N 1
ATOM 697 C CA . PRO A 1 91 ? -8.078 0.079 -1.434 1.00 94.62 91 PRO A CA 1
ATOM 698 C C . PRO A 1 91 ? -7.664 0.099 -2.907 1.00 94.62 91 PRO A C 1
ATOM 700 O O . PRO A 1 91 ? -7.250 -0.906 -3.493 1.00 94.62 91 PRO A O 1
ATOM 703 N N . THR A 1 92 ? -7.649 1.293 -3.493 1.00 93.25 92 THR A N 1
ATOM 704 C CA . THR A 1 92 ? -6.899 1.525 -4.730 1.00 93.25 92 THR A CA 1
ATOM 705 C C . THR A 1 92 ? -5.410 1.537 -4.407 1.00 93.25 92 THR A C 1
ATOM 707 O O . THR A 1 92 ? -4.928 2.415 -3.691 1.00 93.25 92 THR A O 1
ATOM 710 N N . MET A 1 93 ? -4.669 0.568 -4.940 1.00 94.12 93 MET A N 1
ATOM 711 C CA . MET A 1 93 ? -3.240 0.415 -4.675 1.00 94.12 93 MET A CA 1
ATOM 712 C C . MET A 1 93 ? -2.394 0.842 -5.878 1.00 94.12 93 MET A C 1
ATOM 714 O O . MET A 1 93 ? -2.621 0.385 -6.997 1.00 94.12 93 MET A O 1
ATOM 718 N N . LEU A 1 94 ? -1.379 1.671 -5.627 1.00 94.50 94 LEU A N 1
ATOM 719 C CA . LEU A 1 94 ? -0.358 2.057 -6.597 1.00 94.50 94 LEU A CA 1
ATOM 720 C C . LEU A 1 94 ? 1.023 1.651 -6.083 1.00 94.50 94 LEU A C 1
ATOM 722 O O . LEU A 1 94 ? 1.469 2.142 -5.049 1.00 94.50 94 LEU A O 1
ATOM 726 N N . VAL A 1 95 ? 1.720 0.796 -6.831 1.00 93.88 95 VAL A N 1
ATOM 727 C CA . VAL A 1 95 ? 3.097 0.396 -6.519 1.00 93.88 95 VAL A CA 1
ATOM 728 C C . VAL A 1 95 ? 4.060 1.165 -7.416 1.00 93.88 95 VAL A C 1
ATOM 730 O O . VAL A 1 95 ? 3.991 1.083 -8.641 1.00 93.88 95 VAL A O 1
ATOM 733 N N . LEU A 1 96 ? 4.967 1.917 -6.800 1.00 93.62 96 LEU A N 1
ATOM 734 C CA . LEU A 1 96 ? 6.017 2.673 -7.467 1.00 93.62 96 LEU A CA 1
ATOM 735 C C . LEU A 1 96 ? 7.349 1.978 -7.214 1.00 93.62 96 LEU A C 1
ATOM 737 O O . LEU A 1 96 ? 7.870 2.008 -6.104 1.00 93.62 96 LEU A O 1
ATOM 741 N N . ALA A 1 97 ? 7.917 1.369 -8.249 1.00 91.94 97 ALA A N 1
ATOM 742 C CA . ALA A 1 97 ? 9.172 0.635 -8.154 1.00 91.94 97 ALA A CA 1
ATOM 743 C C . ALA A 1 97 ? 10.139 1.053 -9.266 1.00 91.94 97 ALA A C 1
ATOM 745 O O . ALA A 1 97 ? 9.735 1.514 -10.332 1.00 91.94 97 ALA A O 1
ATOM 746 N N . ASN A 1 98 ? 11.438 0.889 -9.014 1.00 88.50 98 ASN A N 1
ATOM 747 C CA . ASN A 1 98 ? 12.478 1.095 -10.032 1.00 88.50 98 ASN A CA 1
ATOM 748 C C . ASN A 1 98 ? 12.707 -0.139 -10.926 1.00 88.50 98 ASN A C 1
ATOM 750 O O . ASN A 1 98 ? 13.532 -0.082 -11.836 1.00 88.50 98 ASN A O 1
ATOM 754 N N . SER A 1 99 ? 12.022 -1.245 -10.647 1.00 88.50 99 SER A N 1
ATOM 755 C CA . SER A 1 99 ? 12.147 -2.518 -11.353 1.00 88.50 99 SER A CA 1
ATOM 756 C C . SER A 1 99 ? 10.757 -3.126 -11.550 1.00 88.50 99 SER A C 1
ATOM 758 O O . SER A 1 99 ? 9.850 -2.800 -10.779 1.00 88.50 99 SER A O 1
ATOM 760 N N . PRO A 1 100 ? 10.559 -3.954 -12.591 1.00 89.12 100 PRO A N 1
ATOM 761 C CA . PRO A 1 100 ? 9.289 -4.645 -12.793 1.00 89.12 100 PRO A CA 1
ATOM 762 C C . PRO A 1 100 ? 8.987 -5.605 -11.628 1.00 89.12 100 PRO A C 1
ATOM 764 O O . PRO A 1 100 ? 9.922 -6.035 -10.946 1.00 89.12 100 PRO A O 1
ATOM 767 N N . PRO A 1 101 ? 7.704 -5.945 -11.398 1.00 89.19 101 PRO A N 1
ATOM 768 C CA . PRO A 1 101 ? 7.358 -7.022 -10.480 1.00 89.19 101 PRO A CA 1
ATOM 769 C C . PRO A 1 101 ? 7.976 -8.339 -10.962 1.00 89.19 101 PRO A C 1
ATOM 771 O O . PRO A 1 101 ? 8.131 -8.565 -12.162 1.00 89.19 101 PRO A O 1
ATOM 774 N N . GLU A 1 102 ? 8.324 -9.197 -10.014 1.00 88.75 102 GLU A N 1
ATOM 775 C CA . GLU A 1 102 ? 8.867 -10.524 -10.279 1.00 88.75 102 GLU A CA 1
ATOM 776 C C . GLU A 1 102 ? 7.787 -11.414 -10.906 1.00 88.75 102 GLU A C 1
ATOM 778 O O . GLU A 1 102 ? 6.647 -11.474 -10.432 1.00 88.75 102 GLU A O 1
ATOM 783 N N . GLU A 1 103 ? 8.145 -12.094 -11.993 1.00 84.94 103 GLU A N 1
ATOM 784 C CA . GLU A 1 103 ? 7.226 -12.964 -12.721 1.00 84.94 103 GLU A CA 1
ATOM 785 C C . GLU A 1 103 ? 6.743 -14.123 -11.838 1.00 84.94 103 GLU A C 1
ATOM 787 O O . GLU A 1 103 ? 7.490 -14.682 -11.035 1.00 84.94 103 GLU A O 1
ATOM 792 N N . GLY A 1 104 ? 5.460 -14.472 -11.952 1.00 84.81 104 GLY A N 1
ATOM 793 C CA . GLY A 1 104 ? 4.857 -15.582 -11.206 1.00 84.81 104 GLY A CA 1
ATOM 794 C C . GLY A 1 104 ? 4.634 -15.334 -9.709 1.00 84.81 104 GLY A C 1
ATOM 795 O O . GLY A 1 104 ? 3.979 -16.143 -9.060 1.00 84.81 104 GLY A O 1
ATOM 796 N N . LYS A 1 105 ? 5.114 -14.217 -9.145 1.00 87.12 105 LYS A N 1
ATOM 797 C CA . LYS A 1 105 ? 4.838 -13.836 -7.747 1.00 87.12 105 LYS A CA 1
ATOM 798 C C . LYS A 1 105 ? 3.520 -13.098 -7.555 1.00 87.12 105 LYS A C 1
ATOM 800 O O . LYS A 1 105 ? 3.119 -12.859 -6.418 1.00 87.12 105 LYS A O 1
ATOM 805 N N . TRP A 1 106 ? 2.885 -12.702 -8.651 1.00 85.19 106 TRP A N 1
ATOM 806 C CA . TRP A 1 106 ? 1.651 -11.943 -8.631 1.00 85.19 106 TRP A CA 1
ATOM 807 C C . TRP A 1 106 ? 0.646 -12.494 -9.630 1.00 85.19 106 TRP A C 1
ATOM 809 O O . TRP A 1 106 ? 0.998 -12.808 -10.768 1.00 85.19 106 TRP A O 1
ATOM 819 N N . SER A 1 107 ? -0.618 -12.537 -9.219 1.00 82.62 107 SER A N 1
ATOM 820 C CA . SER A 1 107 ? -1.739 -12.940 -10.067 1.00 82.62 107 SER A CA 1
ATOM 821 C C . SER A 1 107 ? -1.915 -11.962 -11.241 1.00 82.62 107 SER A C 1
ATOM 823 O O . SER A 1 107 ? -2.268 -10.796 -11.049 1.00 82.62 107 SER A O 1
ATOM 825 N N . THR A 1 108 ? -1.621 -12.392 -12.469 1.00 80.44 108 THR A N 1
ATOM 826 C CA . THR A 1 108 ? -1.509 -11.506 -13.646 1.00 80.44 108 THR A CA 1
ATOM 827 C C . THR A 1 108 ? -2.793 -10.742 -13.977 1.00 80.44 108 THR A C 1
ATOM 829 O O . THR A 1 108 ? -2.723 -9.623 -14.478 1.00 80.44 108 THR A O 1
ATOM 832 N N . ASP A 1 109 ? -3.955 -11.287 -13.625 1.00 85.25 109 ASP A N 1
ATOM 833 C CA . ASP A 1 109 ? -5.277 -10.659 -13.738 1.00 85.25 109 ASP A CA 1
ATOM 834 C C . ASP A 1 109 ? -5.467 -9.468 -12.784 1.00 85.25 109 ASP A C 1
ATOM 836 O O . ASP A 1 109 ? -6.346 -8.626 -12.977 1.00 85.25 109 ASP A O 1
ATOM 840 N N . ARG A 1 110 ? -4.621 -9.360 -11.756 1.00 83.19 110 ARG A N 1
ATOM 841 C CA . ARG A 1 110 ? -4.727 -8.331 -10.727 1.00 83.19 110 ARG A CA 1
ATOM 842 C C . ARG A 1 110 ? -3.870 -7.108 -11.056 1.00 83.19 110 ARG A C 1
ATOM 844 O O . ARG A 1 110 ? -4.243 -6.005 -10.673 1.00 83.19 110 ARG A O 1
ATOM 851 N N . ILE A 1 111 ? -2.750 -7.199 -11.761 1.00 88.69 111 ILE A N 1
ATOM 852 C CA . ILE A 1 111 ? -1.864 -6.031 -11.967 1.00 88.69 111 ILE A CA 1
ATOM 853 C C . ILE A 1 111 ? -1.983 -5.398 -13.346 1.00 88.69 111 ILE A C 1
ATOM 855 O O . ILE A 1 111 ? -2.098 -6.068 -14.363 1.00 88.69 111 ILE A O 1
ATOM 859 N N . LYS A 1 112 ? -1.860 -4.068 -13.370 1.00 91.00 112 LYS A N 1
ATOM 860 C CA . LYS A 1 112 ? -1.540 -3.305 -14.577 1.00 91.00 112 LYS A CA 1
ATOM 861 C C . LYS A 1 112 ? -0.156 -2.699 -14.396 1.00 91.00 112 LYS A C 1
ATOM 863 O O . LYS A 1 112 ? 0.056 -1.906 -13.481 1.00 91.00 112 LYS A O 1
ATOM 868 N N . VAL A 1 113 ? 0.786 -3.102 -15.244 1.00 91.00 113 VAL A N 1
ATOM 869 C CA . VAL A 1 113 ? 2.176 -2.639 -15.184 1.00 91.00 113 VAL A CA 1
ATOM 870 C C . VAL A 1 113 ? 2.386 -1.570 -16.247 1.00 91.00 113 VAL A C 1
ATOM 872 O O . VAL A 1 113 ? 2.216 -1.823 -17.436 1.00 91.00 113 VAL A O 1
ATOM 875 N N . HIS A 1 114 ? 2.786 -0.376 -15.815 1.00 91.00 114 HIS A N 1
ATOM 876 C CA . HIS A 1 114 ? 3.114 0.735 -16.702 1.00 91.00 114 HIS A CA 1
ATOM 877 C C . HIS A 1 114 ? 4.583 1.113 -16.523 1.00 91.00 114 HIS A C 1
ATOM 879 O O . HIS A 1 114 ? 5.009 1.491 -15.432 1.00 91.00 114 HIS A O 1
ATOM 885 N N . ARG A 1 115 ? 5.370 1.014 -17.600 1.00 89.00 115 ARG A N 1
ATOM 886 C CA . ARG A 1 115 ? 6.760 1.479 -17.612 1.00 89.00 115 ARG A CA 1
ATOM 887 C C . ARG A 1 115 ? 6.784 2.966 -17.943 1.00 89.00 115 ARG A C 1
ATOM 889 O O . ARG A 1 115 ? 6.287 3.373 -18.986 1.00 89.00 115 ARG A O 1
ATOM 896 N N . ILE A 1 116 ? 7.407 3.754 -17.074 1.00 84.94 116 ILE A N 1
ATOM 897 C CA . ILE A 1 116 ? 7.629 5.183 -17.293 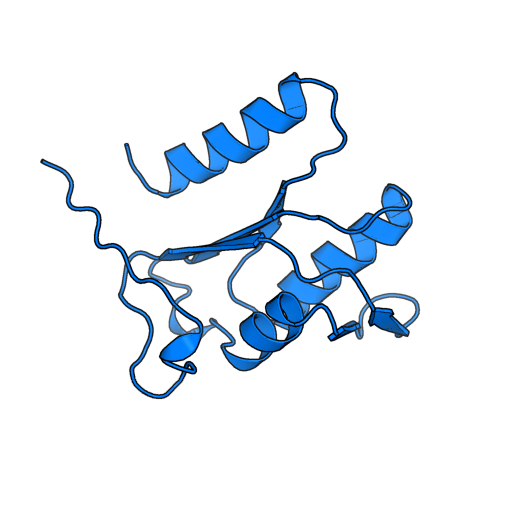1.00 84.94 116 ILE A CA 1
ATOM 898 C C . ILE A 1 116 ? 9.122 5.376 -17.544 1.00 84.94 116 ILE A C 1
ATOM 900 O O . ILE A 1 116 ? 9.930 5.198 -16.634 1.00 84.94 116 ILE A O 1
ATOM 904 N N . ALA A 1 117 ? 9.489 5.703 -18.780 1.00 79.25 117 ALA A N 1
ATOM 905 C CA . ALA A 1 117 ? 10.837 6.145 -19.115 1.00 79.25 117 ALA A CA 1
ATOM 906 C C . ALA A 1 117 ? 10.899 7.673 -19.000 1.00 79.25 117 ALA A C 1
ATOM 908 O O . ALA A 1 117 ? 9.967 8.365 -19.412 1.00 79.25 117 ALA A O 1
ATOM 909 N N . SER A 1 118 ? 11.974 8.204 -18.419 1.00 67.19 118 SER A N 1
ATOM 910 C CA . SER A 1 118 ? 12.305 9.617 -18.600 1.00 67.19 118 SER A CA 1
ATOM 911 C C . SER A 1 118 ? 12.772 9.819 -20.038 1.00 67.19 118 SER A C 1
ATOM 913 O O . SER A 1 118 ? 13.635 9.068 -20.495 1.00 67.19 118 SER A O 1
ATOM 915 N N . ILE A 1 119 ? 12.184 10.803 -20.714 1.00 55.12 119 ILE A N 1
ATOM 916 C CA . ILE A 1 119 ? 12.739 11.401 -21.932 1.00 55.12 119 ILE A CA 1
ATOM 917 C C . ILE A 1 119 ? 13.913 12.287 -21.518 1.00 55.12 119 ILE A C 1
ATOM 919 O O . ILE A 1 119 ? 13.772 12.943 -20.454 1.00 55.12 119 ILE A O 1
#

Secondary structure (DSSP, 8-state):
--HHHHHHHHHHHHHHTTS--SEEEE-S-HHHHHHHHHHHHHHHSS--SEEEEEE-GGGGGG--HHHHHHHHHTEEEE-SSS-EEEE-PPPEEEEEESSPPPTTSS-TTT---------

Solvent-accessible surface area (backbone atoms only — not comparable to full-atom values): 7091 Å² total; per-residue (Å²): 134,55,70,68,58,48,54,51,50,56,47,49,56,41,50,73,68,74,46,75,57,49,51,43,82,38,49,40,38,37,70,61,35,42,36,56,47,53,54,34,29,75,74,70,74,45,70,51,56,26,38,37,32,52,32,53,75,94,40,57,92,48,48,31,52,66,39,52,51,28,54,46,64,16,48,46,72,25,88,62,77,85,64,42,76,47,80,51,73,57,30,53,73,45,80,44,58,82,62,81,82,66,83,87,65,56,66,71,93,77,63,85,90,80,87,84,76,87,130

Sequence (119 aa):
MGKSSFARWACGTHALKGTPEEIIKVGGKAADMKHSIAGRMEKYGEYPTKVIVDVPRDSLQYVSYAGLEEVRNGLFFSGKFESDMVLMNPPTMLVLANSPPEEGKWSTDRIKVHRIASI

Foldseek 3Di:
DALVVVVCCLQVVCVVVVHDRLEDEFEQALQGQVVSQVVCCVVPVDGRQEYEYEYEPVCLVRHDLVSVVCQQCQWDWHPPDPTDIGRDDRHHYDYHYPDDDDPPSHDPVPDDDDDDDDD

pLDDT: mean 87.04, std 9.85, range [55.12, 95.94]

Mean predicted aligned error: 5.16 Å

Nearest PDB structures (foldseek):
  8efy-assembly1_M  TM=3.173E-01  e=9.192E-02  Thermus thermophilus HB8

Radius of gyration: 14.38 Å; Cα contacts (8 Å, |Δi|>4): 174; chains: 1; bounding box: 30×36×42 Å